Protein AF-A0A7S0LRA6-F1 (afdb_monomer_lite)

Secondary structure (DSSP, 8-state):
-HHHHHHHHHHHHTTSS-S-----HHHHHHHHHHHHHHHTS-GGGS--PPPPPP-SS-TTS-HHHHHHHHHHHHHHHTTPPPPPHHHHHHHHTTPPP--HHHHHT-

Sequence (106 aa):
EEEEEEEKAKSAEEKKDDAEPEVEPEDKEVIAALRKELSAVDATKLPTLKPAHFEKDDDANHHIDWITTACNLRCFNYNIKPATRQKCRMTAGRIIPAIATTTATI

pLDDT: mean 83.58, std 18.73, range [36.19, 98.0]

Structure (mmCIF, N/CA/C/O backbone):
data_AF-A0A7S0LRA6-F1
#
_entry.id   AF-A0A7S0LRA6-F1
#
loop_
_atom_site.group_PDB
_atom_site.id
_atom_site.type_symbol
_atom_site.label_atom_id
_atom_site.label_alt_id
_atom_site.label_comp_id
_atom_site.label_asym_id
_atom_site.label_entity_id
_atom_site.label_seq_id
_atom_site.pdbx_PDB_ins_code
_atom_site.Cartn_x
_atom_site.Cartn_y
_atom_site.Cartn_z
_atom_site.occupancy
_atom_site.B_iso_or_equiv
_atom_site.auth_seq_id
_atom_site.auth_comp_id
_atom_site.auth_asym_id
_atom_site.auth_atom_id
_atom_site.pdbx_PDB_model_num
ATOM 1 N N . GLU A 1 1 ? 25.854 28.882 -3.405 1.00 49.50 1 GLU A N 1
ATOM 2 C CA . GLU A 1 1 ? 24.532 29.295 -3.918 1.00 49.50 1 GLU A CA 1
ATOM 3 C C . GLU A 1 1 ? 23.597 28.094 -4.042 1.00 49.50 1 GLU A C 1
ATOM 5 O O . GLU A 1 1 ? 22.620 28.082 -3.314 1.00 49.50 1 GLU A O 1
ATOM 10 N N . GLU A 1 2 ? 23.920 27.042 -4.806 1.00 46.66 2 GLU A N 1
ATOM 11 C CA . GLU A 1 2 ? 23.075 25.822 -4.864 1.00 46.66 2 GLU A CA 1
ATOM 12 C C . GLU A 1 2 ? 23.012 25.036 -3.532 1.00 46.66 2 GLU A C 1
ATOM 14 O O . GLU A 1 2 ? 21.941 24.587 -3.136 1.00 46.66 2 GLU A O 1
ATOM 19 N N . GLU A 1 3 ? 24.114 24.945 -2.774 1.00 46.19 3 GLU A N 1
ATOM 20 C CA . GLU A 1 3 ? 24.122 24.270 -1.456 1.00 46.19 3 GLU A CA 1
ATOM 21 C C . GLU A 1 3 ? 23.335 25.037 -0.371 1.00 46.19 3 GLU A C 1
ATOM 23 O O . GLU A 1 3 ? 22.722 24.425 0.501 1.00 46.19 3 GLU A O 1
ATOM 28 N N . GLU A 1 4 ? 23.280 26.374 -0.446 1.00 48.22 4 GLU A N 1
ATOM 29 C CA . GLU A 1 4 ? 22.456 27.193 0.462 1.00 48.22 4 GLU A CA 1
ATOM 30 C C . GLU A 1 4 ? 20.960 27.059 0.147 1.00 48.22 4 GLU A C 1
ATOM 32 O O . GLU A 1 4 ? 20.126 27.192 1.042 1.00 48.22 4 GLU A O 1
ATOM 37 N N . GLU A 1 5 ? 20.605 26.794 -1.113 1.00 51.31 5 GLU A N 1
ATOM 38 C CA . GLU A 1 5 ? 19.222 26.595 -1.548 1.00 51.31 5 GLU A CA 1
ATOM 39 C C . GLU A 1 5 ? 18.691 25.216 -1.114 1.00 51.31 5 GLU A C 1
ATOM 41 O O . GLU A 1 5 ? 17.550 25.108 -0.657 1.00 51.31 5 GLU A O 1
ATOM 46 N N . GLU A 1 6 ? 19.545 24.186 -1.130 1.00 48.22 6 GLU A N 1
ATOM 47 C CA . GLU A 1 6 ? 19.245 22.848 -0.601 1.00 48.22 6 GLU A CA 1
ATOM 48 C C . GLU A 1 6 ? 19.103 22.832 0.933 1.00 48.22 6 GLU A C 1
ATOM 50 O O . GLU A 1 6 ? 18.218 22.164 1.478 1.00 48.22 6 GLU A O 1
ATOM 55 N N . GLU A 1 7 ? 19.918 23.611 1.651 1.00 46.50 7 GLU A N 1
ATOM 56 C CA . GLU A 1 7 ? 19.832 23.740 3.112 1.00 46.50 7 GLU A CA 1
ATOM 57 C C . GLU A 1 7 ? 18.593 24.554 3.545 1.00 46.50 7 GLU A C 1
ATOM 59 O O . GLU A 1 7 ? 17.927 24.238 4.541 1.00 46.50 7 GLU A O 1
ATOM 64 N N . LYS A 1 8 ? 18.190 25.550 2.742 1.00 44.16 8 LYS A N 1
ATOM 65 C CA . LYS A 1 8 ? 16.912 26.264 2.909 1.00 44.16 8 LYS A CA 1
ATOM 66 C C . LYS A 1 8 ? 15.700 25.383 2.610 1.00 44.16 8 LYS A C 1
ATOM 68 O O . LYS A 1 8 ? 14.682 25.515 3.284 1.00 44.16 8 LYS A O 1
ATOM 73 N N . ALA A 1 9 ? 15.803 24.482 1.633 1.00 50.41 9 ALA A N 1
ATOM 74 C CA . ALA A 1 9 ? 14.745 23.528 1.311 1.00 50.41 9 ALA A CA 1
ATOM 75 C C . ALA A 1 9 ? 14.569 22.476 2.421 1.00 50.41 9 ALA A C 1
ATOM 77 O O . ALA A 1 9 ? 13.441 22.230 2.848 1.00 50.41 9 ALA A O 1
ATOM 78 N N . LYS A 1 10 ? 15.669 21.943 2.976 1.00 47.09 10 LYS A N 1
ATOM 79 C CA . LYS A 1 10 ? 15.627 21.029 4.135 1.00 47.09 10 LYS A CA 1
ATOM 80 C C . LYS A 1 10 ? 15.082 21.690 5.401 1.00 47.09 10 LYS A C 1
ATOM 82 O O . LYS A 1 10 ? 14.246 21.106 6.084 1.00 47.09 10 LYS A O 1
ATOM 87 N N . SER A 1 11 ? 15.495 22.923 5.693 1.00 36.19 11 SER A N 1
ATOM 88 C CA . SER A 1 11 ? 14.985 23.664 6.858 1.00 36.19 11 SER A CA 1
ATOM 89 C C . SER A 1 11 ? 13.534 24.144 6.697 1.00 36.19 11 SER A C 1
ATOM 91 O O . SER A 1 11 ? 12.876 24.427 7.699 1.00 36.19 11 SER A O 1
ATOM 93 N N . ALA A 1 12 ? 13.012 24.208 5.466 1.00 45.25 12 ALA A N 1
ATOM 94 C CA . ALA A 1 12 ? 11.604 24.494 5.192 1.00 45.25 12 ALA A CA 1
ATOM 95 C C . ALA A 1 12 ? 10.695 23.256 5.323 1.00 45.25 12 ALA A C 1
ATOM 97 O O . ALA A 1 12 ? 9.534 23.415 5.703 1.00 45.25 12 ALA A O 1
ATOM 98 N N . GLU A 1 13 ? 11.198 22.044 5.054 1.00 42.94 13 GLU A N 1
ATOM 99 C CA . GLU A 1 13 ? 10.446 20.796 5.276 1.00 42.94 13 GLU A CA 1
ATOM 100 C C . GLU A 1 13 ? 10.335 20.421 6.764 1.00 42.94 13 GLU A C 1
ATOM 102 O O . GLU A 1 13 ? 9.292 19.926 7.176 1.00 42.94 13 GLU A O 1
ATOM 107 N N . GLU A 1 14 ? 11.330 20.729 7.604 1.00 41.75 14 GLU A N 1
ATOM 108 C CA . GLU A 1 14 ? 11.299 20.374 9.038 1.00 41.75 14 GLU A CA 1
ATOM 109 C C . GLU A 1 14 ? 10.490 21.336 9.935 1.00 41.75 14 GLU A C 1
ATOM 111 O O . GLU A 1 14 ? 10.339 21.086 11.129 1.00 41.75 14 GLU A O 1
ATOM 116 N N . LYS A 1 15 ? 9.948 22.444 9.407 1.00 42.25 15 LYS A N 1
ATOM 117 C CA . LYS A 1 15 ? 9.332 23.512 10.226 1.00 42.25 15 LYS A CA 1
ATOM 118 C C . LYS A 1 15 ? 7.822 23.693 10.060 1.00 42.25 15 LYS A C 1
ATOM 120 O O . LYS A 1 15 ? 7.304 24.770 10.361 1.00 42.25 15 LYS A O 1
ATOM 125 N N . LYS A 1 16 ? 7.106 22.669 9.585 1.00 42.88 16 LYS A N 1
ATOM 126 C CA . LYS A 1 16 ? 5.664 22.764 9.288 1.00 42.88 16 LYS A CA 1
ATOM 127 C C . LYS A 1 16 ? 4.750 21.820 10.081 1.00 42.88 16 LYS A C 1
ATOM 129 O O . LYS A 1 16 ? 3.583 21.715 9.720 1.00 42.88 16 LYS A O 1
ATOM 134 N N . ASP A 1 17 ? 5.240 21.209 11.160 1.00 42.72 17 ASP A N 1
ATOM 135 C CA . ASP A 1 17 ? 4.473 20.223 11.947 1.00 42.72 17 ASP A CA 1
ATOM 136 C C . ASP A 1 17 ? 3.994 20.702 13.336 1.00 42.72 17 ASP A C 1
ATOM 138 O O . ASP A 1 17 ? 3.360 19.935 14.051 1.00 42.72 17 ASP A O 1
ATOM 142 N N . ASP A 1 18 ? 4.207 21.969 13.715 1.00 45.03 18 ASP A N 1
ATOM 143 C CA . ASP A 1 18 ? 3.779 22.518 15.025 1.00 45.03 18 ASP A CA 1
ATOM 144 C C . ASP A 1 18 ? 2.637 23.555 14.932 1.00 45.03 18 ASP A C 1
ATOM 146 O O . ASP A 1 18 ? 2.449 24.396 15.813 1.00 45.03 18 ASP A O 1
ATOM 150 N N . ALA A 1 19 ? 1.850 23.530 13.853 1.00 55.84 19 ALA A N 1
ATOM 151 C CA . ALA A 1 19 ? 0.564 24.225 13.837 1.00 55.84 19 ALA A CA 1
ATOM 152 C C . ALA A 1 19 ? -0.506 23.256 14.353 1.00 55.84 19 ALA A C 1
ATOM 154 O O . ALA A 1 19 ? -0.850 22.302 13.653 1.00 55.84 19 ALA A O 1
ATOM 155 N N . GLU A 1 20 ? -1.028 23.484 15.566 1.00 62.59 20 GLU A N 1
ATOM 156 C CA . GLU A 1 20 ? -2.235 22.780 16.009 1.00 62.59 20 GLU A CA 1
ATOM 157 C C . GLU A 1 20 ? -3.314 22.968 14.930 1.00 62.59 20 GLU A C 1
ATOM 159 O O . GLU A 1 20 ? -3.591 24.110 14.546 1.00 62.59 20 GLU A O 1
ATOM 164 N N . PRO A 1 21 ? -3.890 21.878 14.390 1.00 68.00 21 PRO A N 1
ATOM 165 C CA . PRO A 1 21 ? -4.908 22.000 13.365 1.00 68.00 21 PRO A CA 1
ATOM 166 C C . PRO A 1 21 ? -6.070 22.807 13.939 1.00 68.00 21 PRO A C 1
ATOM 168 O O . PRO A 1 21 ? -6.515 22.565 15.061 1.00 68.00 21 PRO A O 1
ATOM 171 N N . GLU A 1 22 ? -6.554 23.783 13.179 1.00 70.31 22 GLU A N 1
ATOM 172 C CA . GLU A 1 22 ? -7.739 24.549 13.539 1.00 70.31 22 GLU A CA 1
ATOM 173 C C . GLU A 1 22 ? -8.941 23.591 13.465 1.00 70.31 22 GLU A C 1
ATOM 175 O O . GLU A 1 22 ? -9.470 23.302 12.396 1.00 70.31 22 GLU A O 1
ATOM 180 N N . VAL A 1 23 ? -9.274 22.968 14.601 1.00 73.06 23 VAL A N 1
ATOM 181 C CA . VAL A 1 23 ? -10.331 21.955 14.686 1.00 73.06 23 VAL A CA 1
ATOM 182 C C . VAL A 1 23 ? -11.679 22.664 14.772 1.00 73.06 23 VAL A C 1
ATOM 184 O O . VAL A 1 23 ? -11.948 23.364 15.759 1.00 73.06 23 VAL A O 1
ATOM 187 N N . GLU A 1 24 ? -12.522 22.452 13.762 1.00 82.62 24 GLU A N 1
ATOM 188 C CA . GLU A 1 24 ? -13.910 22.915 13.734 1.00 82.62 24 GLU A CA 1
ATOM 189 C C . GLU A 1 24 ? -14.651 22.459 15.011 1.00 82.62 24 GLU A C 1
ATOM 191 O O . GLU A 1 24 ? -14.368 21.390 15.564 1.00 82.62 24 GLU A O 1
ATOM 196 N N . PRO A 1 25 ? -15.593 23.254 15.549 1.00 78.06 25 PRO A N 1
ATOM 197 C CA . PRO A 1 25 ? -16.257 22.937 16.814 1.00 78.06 25 PRO A CA 1
ATOM 198 C C . PRO A 1 25 ? -17.000 21.591 16.783 1.00 78.06 25 PRO A C 1
ATOM 200 O O . PRO A 1 25 ? -17.029 20.898 17.797 1.00 78.06 25 PRO A O 1
ATOM 203 N N . GLU A 1 26 ? -17.523 21.191 15.624 1.00 82.38 26 GLU A N 1
ATOM 204 C CA . GLU A 1 26 ? -18.190 19.900 15.404 1.00 82.38 26 GLU A CA 1
ATOM 205 C C . GLU A 1 26 ? -17.213 18.718 15.549 1.00 82.38 26 GLU A C 1
ATOM 207 O O . GLU A 1 26 ? -17.520 17.719 16.205 1.00 82.38 26 GLU A O 1
ATOM 212 N N . ASP A 1 27 ? -15.987 18.860 15.041 1.00 87.12 27 ASP A N 1
ATOM 213 C CA . ASP A 1 27 ? -14.948 17.833 15.154 1.00 87.12 27 ASP A CA 1
ATOM 214 C C . ASP A 1 27 ? -14.513 17.628 16.612 1.00 87.12 27 ASP A C 1
ATOM 216 O O . ASP A 1 27 ? -14.206 16.507 17.023 1.00 87.12 27 ASP A O 1
ATOM 220 N N . LYS A 1 28 ? -14.542 18.679 17.446 1.00 87.88 28 LYS A N 1
ATOM 221 C CA . LYS A 1 28 ? -14.228 18.562 18.884 1.00 87.88 28 LYS A CA 1
ATOM 222 C C . LYS A 1 28 ? -15.223 17.662 19.611 1.00 87.88 28 LYS A C 1
ATOM 224 O O . LYS A 1 28 ? -14.817 16.872 20.469 1.00 87.88 28 LYS A O 1
ATOM 229 N N . GLU A 1 29 ? -16.504 17.758 19.267 1.00 90.06 29 GLU A N 1
ATOM 230 C CA . GLU A 1 29 ? -17.552 16.913 19.842 1.00 90.06 29 GLU A CA 1
ATOM 231 C C . GLU A 1 29 ? -17.394 15.452 19.400 1.00 90.06 29 GLU A C 1
ATOM 233 O O . GLU A 1 29 ? -17.439 14.544 20.235 1.00 90.06 29 GLU A O 1
ATOM 238 N N . VAL A 1 30 ? -17.107 15.219 18.114 1.00 91.88 30 VAL A N 1
ATOM 239 C CA . VAL A 1 30 ? -16.847 13.874 17.570 1.00 91.88 30 VAL A CA 1
ATOM 240 C C . VAL A 1 30 ? -15.609 13.243 18.214 1.00 91.88 30 VAL A C 1
ATOM 242 O O . VAL A 1 30 ? -15.645 12.085 18.635 1.00 91.88 30 VAL A O 1
ATOM 245 N N . ILE A 1 31 ? -14.521 14.002 18.368 1.00 90.75 31 ILE A N 1
ATOM 246 C CA . ILE A 1 31 ? -13.296 13.532 19.030 1.00 90.75 31 ILE A CA 1
ATOM 247 C C . ILE A 1 31 ? -13.577 13.163 20.491 1.00 90.75 31 ILE A C 1
ATOM 249 O O . ILE A 1 31 ? -13.087 12.138 20.976 1.00 90.75 31 ILE A O 1
ATOM 253 N N . ALA A 1 32 ? -14.368 13.967 21.207 1.00 91.38 32 ALA A N 1
ATOM 254 C CA . ALA A 1 32 ? -14.749 13.665 22.584 1.00 91.38 32 ALA A CA 1
ATOM 255 C C . ALA A 1 32 ? -15.569 12.365 22.681 1.00 91.38 32 ALA A C 1
ATOM 257 O O . ALA A 1 32 ? -15.324 11.551 23.578 1.00 91.38 32 ALA A O 1
ATOM 258 N N . ALA A 1 33 ? -16.486 12.135 21.736 1.00 92.88 33 ALA A N 1
ATOM 259 C CA . ALA A 1 33 ? -17.263 10.900 21.651 1.00 92.88 33 ALA A CA 1
ATOM 260 C C . ALA A 1 33 ? -16.373 9.673 21.375 1.00 92.88 33 ALA A C 1
ATOM 262 O O . ALA A 1 33 ? -16.428 8.700 22.128 1.00 92.88 33 ALA A O 1
ATOM 263 N N . LEU A 1 34 ? -15.481 9.743 20.381 1.00 92.50 34 LEU A N 1
ATOM 264 C CA . LEU A 1 34 ? -14.555 8.652 20.047 1.00 92.50 34 LEU A CA 1
ATOM 265 C C . LEU A 1 34 ? -13.609 8.310 21.205 1.00 92.50 34 LEU A C 1
ATOM 267 O O . LEU A 1 34 ? -13.349 7.139 21.473 1.00 92.50 34 LEU A O 1
ATOM 271 N N . ARG A 1 35 ? -13.114 9.316 21.939 1.00 91.94 35 ARG A N 1
ATOM 272 C CA . ARG A 1 35 ? -12.284 9.092 23.137 1.00 91.94 35 ARG A CA 1
ATOM 273 C C . ARG A 1 35 ? -13.042 8.329 24.217 1.00 91.94 35 ARG A C 1
ATOM 275 O O . ARG A 1 35 ? -12.477 7.429 24.841 1.00 91.94 35 ARG A O 1
ATOM 282 N N . LYS A 1 36 ? -14.315 8.674 24.428 1.00 92.75 36 LYS A N 1
ATOM 283 C CA . LYS A 1 36 ? -15.187 7.969 25.370 1.00 92.75 36 LYS A CA 1
ATOM 284 C C . LYS A 1 36 ? -15.372 6.507 24.956 1.00 92.75 36 LYS A C 1
ATOM 286 O O . LYS A 1 36 ? -15.204 5.627 25.798 1.00 92.75 36 LYS A O 1
ATOM 291 N N . GLU A 1 37 ? -15.653 6.243 23.682 1.00 91.25 37 GLU A N 1
ATOM 292 C CA . GLU A 1 37 ? -15.777 4.877 23.153 1.00 91.25 37 GLU A CA 1
ATOM 293 C C . GLU A 1 37 ? -14.476 4.081 23.297 1.00 91.25 37 GLU A C 1
ATOM 295 O O . GLU A 1 37 ? -14.498 2.952 23.783 1.00 91.25 37 GLU A O 1
ATOM 300 N N . LEU A 1 38 ? -13.331 4.687 22.972 1.00 89.69 38 LEU A N 1
ATOM 301 C CA . LEU A 1 38 ? -12.024 4.039 23.073 1.00 89.69 38 LEU A CA 1
ATOM 302 C C . LEU A 1 38 ? -11.684 3.659 24.520 1.00 89.69 38 LEU A C 1
ATOM 304 O O . LEU A 1 38 ? -11.192 2.563 24.766 1.00 89.69 38 LEU A O 1
ATOM 308 N N . SER A 1 39 ? -11.991 4.531 25.489 1.00 88.69 39 SER A N 1
ATOM 309 C CA . SER A 1 39 ? -11.759 4.247 26.914 1.00 88.69 39 SER A CA 1
ATOM 310 C C . SER A 1 39 ? -12.587 3.079 27.459 1.00 88.69 39 SER A C 1
ATOM 312 O O . SER A 1 39 ? -12.221 2.494 28.477 1.00 88.69 39 SER A O 1
ATOM 314 N N . ALA A 1 40 ? -13.688 2.724 26.789 1.00 87.81 40 ALA A N 1
ATOM 315 C CA . ALA A 1 40 ? -14.511 1.577 27.154 1.00 87.81 40 ALA A CA 1
ATOM 316 C C . ALA A 1 40 ? -13.948 0.247 26.615 1.00 87.81 40 ALA A C 1
ATOM 318 O O . ALA A 1 40 ? -14.388 -0.822 27.045 1.00 87.81 40 ALA A O 1
ATOM 319 N N . VAL A 1 41 ? -12.986 0.291 25.684 1.00 87.50 41 VAL A N 1
ATOM 320 C CA . VAL A 1 41 ? -12.352 -0.899 25.110 1.00 87.50 41 VAL A CA 1
ATOM 321 C C . VAL A 1 41 ? -11.236 -1.388 26.028 1.00 87.50 41 VAL A C 1
ATOM 323 O O . VAL A 1 41 ? -10.270 -0.686 26.319 1.00 87.50 41 VAL A O 1
ATOM 326 N N . ASP A 1 42 ? -11.343 -2.643 26.451 1.00 86.75 42 ASP A N 1
ATOM 327 C CA . ASP A 1 42 ? -10.315 -3.306 27.244 1.00 86.75 42 ASP A CA 1
ATOM 328 C C . ASP A 1 42 ? -9.184 -3.811 26.338 1.00 86.75 42 ASP A C 1
ATOM 330 O O . ASP A 1 42 ? -9.300 -4.851 25.682 1.00 86.75 42 ASP A O 1
ATOM 334 N N . ALA A 1 43 ? -8.076 -3.069 26.314 1.00 81.38 43 ALA A N 1
ATOM 335 C CA . ALA A 1 43 ? -6.912 -3.380 25.491 1.00 81.38 43 ALA A CA 1
ATOM 336 C C . ALA A 1 43 ? -6.295 -4.759 25.793 1.00 81.38 43 ALA A C 1
ATOM 338 O O . ALA A 1 43 ? -5.651 -5.340 24.923 1.00 81.38 43 ALA A O 1
ATOM 339 N N . THR A 1 44 ? -6.517 -5.316 26.990 1.00 81.88 44 THR A N 1
ATOM 340 C CA . THR A 1 44 ? -5.965 -6.627 27.378 1.00 81.88 44 THR A CA 1
ATOM 341 C C . THR A 1 44 ? -6.656 -7.802 26.686 1.00 81.88 44 THR A C 1
ATOM 343 O O . THR A 1 44 ? -6.090 -8.890 26.603 1.00 81.88 44 THR A O 1
ATOM 346 N N . LYS A 1 45 ? -7.867 -7.585 26.158 1.00 86.06 45 LYS A N 1
ATOM 347 C CA . LYS A 1 45 ? -8.648 -8.594 25.428 1.00 86.06 45 LYS A CA 1
ATOM 348 C C . LYS A 1 45 ? -8.392 -8.573 23.921 1.00 86.06 45 LYS A C 1
ATOM 350 O O . LYS A 1 45 ? -8.913 -9.432 23.209 1.00 86.06 45 LYS A O 1
ATOM 355 N N . LEU A 1 46 ? -7.633 -7.596 23.423 1.00 85.75 46 LEU A N 1
ATOM 356 C CA . LEU A 1 46 ? -7.360 -7.461 21.998 1.00 85.75 46 LEU A CA 1
ATOM 357 C C . LEU A 1 46 ? -6.257 -8.438 21.561 1.00 85.75 46 LEU A C 1
ATOM 359 O O . LEU A 1 46 ? -5.251 -8.589 22.256 1.00 85.75 46 LEU A O 1
ATOM 363 N N . PRO A 1 47 ? -6.406 -9.092 20.396 1.00 87.81 47 PRO A N 1
ATOM 364 C CA . PRO A 1 47 ? -5.335 -9.896 19.830 1.00 87.81 47 PRO A CA 1
ATOM 365 C C . PRO A 1 47 ? -4.148 -9.005 19.450 1.00 87.81 47 PRO A C 1
ATOM 367 O O . PRO A 1 47 ? -4.315 -7.871 18.999 1.00 87.81 47 PRO A O 1
ATOM 370 N N . THR A 1 48 ? -2.933 -9.535 19.587 1.00 89.56 48 THR A N 1
ATOM 371 C CA . THR A 1 48 ? -1.728 -8.845 19.124 1.00 89.56 48 THR A CA 1
ATOM 372 C C . THR A 1 48 ? -1.773 -8.694 17.605 1.00 89.56 48 THR A C 1
ATOM 374 O O . THR A 1 48 ? -1.726 -9.679 16.868 1.00 89.56 48 THR A O 1
ATOM 377 N N . LEU A 1 49 ? -1.857 -7.453 17.129 1.00 90.06 49 LEU A N 1
ATOM 378 C CA . LEU A 1 49 ? -1.778 -7.140 15.707 1.00 90.06 49 LEU A CA 1
ATOM 379 C C . LEU A 1 49 ? -0.312 -7.128 15.270 1.00 90.06 49 LEU A C 1
ATOM 381 O O . LEU A 1 49 ? 0.531 -6.496 15.906 1.00 90.06 49 LEU A O 1
ATOM 385 N N . LYS A 1 50 ? -0.006 -7.811 14.165 1.00 91.25 50 LYS A N 1
ATOM 386 C CA . LYS A 1 50 ? 1.316 -7.751 13.543 1.00 91.25 50 LYS A CA 1
ATOM 387 C C . LYS A 1 50 ? 1.313 -6.647 12.481 1.00 91.25 50 LYS A C 1
ATOM 389 O O . LYS A 1 50 ? 0.540 -6.757 11.530 1.00 91.25 50 LYS A O 1
ATOM 394 N N . PRO A 1 51 ? 2.161 -5.612 12.600 1.00 93.31 51 PRO A N 1
ATOM 395 C CA . PRO A 1 51 ? 2.277 -4.609 11.552 1.00 93.31 51 PRO A CA 1
ATOM 396 C C . PRO A 1 51 ? 2.827 -5.251 10.273 1.00 93.31 51 PRO A C 1
ATOM 398 O O . PRO A 1 51 ? 3.761 -6.057 10.318 1.00 93.31 51 PRO A O 1
ATOM 401 N N . ALA A 1 52 ? 2.246 -4.893 9.129 1.00 92.88 52 ALA A N 1
ATOM 402 C CA . ALA A 1 52 ? 2.786 -5.271 7.831 1.00 92.88 52 ALA A CA 1
ATOM 403 C C . ALA A 1 52 ? 4.027 -4.418 7.534 1.00 92.88 52 ALA A C 1
ATOM 405 O O . ALA A 1 52 ? 3.971 -3.190 7.610 1.00 92.88 52 ALA A O 1
ATOM 406 N N . HIS A 1 53 ? 5.148 -5.062 7.203 1.00 94.56 53 HIS A N 1
ATOM 407 C CA . HIS A 1 53 ? 6.345 -4.370 6.734 1.00 94.56 53 HIS A CA 1
ATOM 408 C C . HIS A 1 53 ? 6.333 -4.352 5.212 1.00 94.56 53 HIS A C 1
ATOM 410 O O . HIS A 1 53 ? 6.297 -5.412 4.592 1.00 94.56 53 HIS A O 1
ATOM 416 N N . PHE A 1 54 ? 6.333 -3.162 4.618 1.00 95.38 54 PHE A N 1
ATOM 417 C CA . PHE A 1 54 ? 6.271 -3.037 3.170 1.00 95.38 54 PHE A CA 1
ATOM 418 C C . PHE A 1 54 ? 7.541 -3.593 2.515 1.00 95.38 54 PHE A C 1
ATOM 420 O O . PHE A 1 54 ? 8.639 -3.094 2.737 1.00 95.38 54 PHE A O 1
ATOM 427 N N . GLU A 1 55 ? 7.352 -4.595 1.666 1.00 95.94 55 GLU A N 1
ATOM 428 C CA . GLU A 1 55 ? 8.374 -5.197 0.813 1.00 95.94 55 GLU A CA 1
ATOM 429 C C . GLU A 1 55 ? 7.844 -5.233 -0.624 1.00 95.94 55 GLU A C 1
ATOM 431 O O . GLU A 1 55 ? 6.780 -5.795 -0.891 1.00 95.94 55 GLU A O 1
ATOM 436 N N . LYS A 1 56 ? 8.575 -4.588 -1.533 1.00 93.62 56 LYS A N 1
ATOM 437 C CA . LYS A 1 56 ? 8.210 -4.368 -2.941 1.00 93.62 56 LYS A CA 1
ATOM 438 C C . LYS A 1 56 ? 8.772 -5.440 -3.874 1.00 93.62 56 LYS A C 1
ATOM 440 O O . LYS A 1 56 ? 8.338 -5.507 -5.025 1.00 93.62 56 LYS A O 1
ATOM 445 N N . ASP A 1 57 ? 9.761 -6.205 -3.409 1.00 94.06 57 ASP A N 1
ATOM 446 C CA . ASP A 1 57 ? 10.510 -7.170 -4.215 1.00 94.06 57 ASP A CA 1
ATOM 447 C C . ASP A 1 57 ? 10.043 -8.623 -4.031 1.00 94.06 57 ASP A C 1
ATOM 449 O O . ASP A 1 57 ? 10.389 -9.479 -4.844 1.00 94.06 57 ASP A O 1
ATOM 453 N N . ASP A 1 58 ? 9.198 -8.882 -3.031 1.00 94.25 58 ASP A N 1
ATOM 454 C CA . ASP A 1 58 ? 8.530 -10.167 -2.815 1.00 94.25 58 ASP A CA 1
ATOM 455 C C . ASP A 1 58 ? 7.121 -10.159 -3.429 1.00 94.25 58 ASP A C 1
ATOM 457 O O . ASP A 1 58 ? 6.224 -9.440 -2.991 1.00 94.25 58 ASP A O 1
ATOM 461 N N . ASP A 1 59 ? 6.930 -10.975 -4.465 1.00 92.12 59 ASP A N 1
ATOM 462 C CA . ASP A 1 59 ? 5.663 -11.078 -5.187 1.00 92.12 59 ASP A CA 1
ATOM 463 C C . ASP A 1 59 ? 4.608 -11.933 -4.450 1.00 92.12 59 ASP A C 1
ATOM 465 O O . ASP A 1 59 ? 3.436 -11.882 -4.822 1.00 92.12 59 ASP A O 1
ATOM 469 N N . ALA A 1 60 ? 4.979 -12.684 -3.404 1.00 94.19 60 ALA A N 1
ATOM 470 C CA . A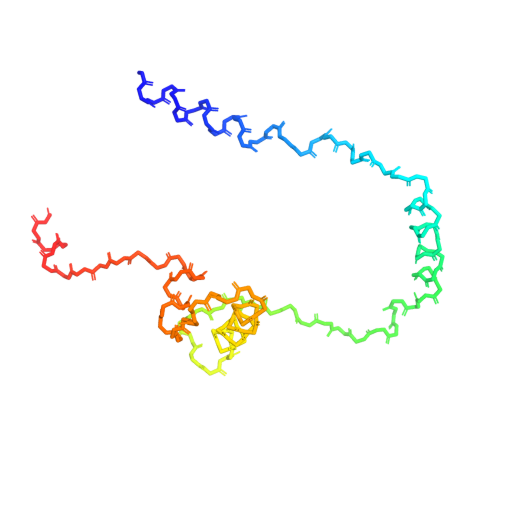LA A 1 60 ? 4.074 -13.565 -2.658 1.00 94.19 60 ALA A CA 1
ATOM 471 C C . ALA A 1 60 ? 3.386 -12.884 -1.458 1.00 94.19 60 ALA A C 1
ATOM 473 O O . ALA A 1 60 ? 2.436 -13.434 -0.904 1.00 94.19 60 ALA A O 1
ATOM 474 N N . ASN A 1 61 ? 3.832 -11.690 -1.054 1.00 93.88 61 ASN A N 1
ATOM 475 C CA . ASN A 1 61 ? 3.273 -10.954 0.091 1.00 93.88 61 ASN A CA 1
ATOM 476 C C . ASN A 1 61 ? 2.057 -10.068 -0.248 1.00 93.88 61 ASN A C 1
ATOM 478 O O . ASN A 1 61 ? 1.480 -9.444 0.642 1.00 93.88 61 ASN A O 1
ATOM 482 N N . HIS A 1 62 ? 1.680 -9.986 -1.528 1.00 94.38 62 HIS A N 1
ATOM 483 C CA . HIS A 1 62 ? 0.547 -9.209 -2.045 1.00 94.38 62 HIS A CA 1
ATOM 484 C C . HIS A 1 62 ? 0.576 -7.688 -1.795 1.00 94.38 62 HIS A C 1
ATOM 486 O O . HIS A 1 62 ? -0.417 -7.011 -2.069 1.00 94.38 62 HIS A O 1
ATOM 492 N N . HIS A 1 63 ? 1.692 -7.100 -1.352 1.00 96.81 63 HIS A N 1
ATOM 493 C CA . HIS A 1 63 ? 1.771 -5.653 -1.119 1.00 96.81 63 HIS A CA 1
ATOM 494 C C . HIS A 1 63 ? 1.554 -4.858 -2.409 1.00 96.81 63 HIS A C 1
ATOM 496 O O . HIS A 1 63 ? 0.719 -3.955 -2.472 1.00 96.81 63 HIS A O 1
ATOM 502 N N . ILE A 1 64 ? 2.281 -5.218 -3.471 1.00 96.62 64 ILE A N 1
ATOM 503 C CA . ILE A 1 64 ? 2.164 -4.545 -4.769 1.00 96.62 64 ILE A CA 1
ATOM 504 C C . ILE A 1 64 ? 0.798 -4.809 -5.408 1.00 96.62 64 ILE A C 1
ATOM 506 O O . ILE A 1 64 ? 0.260 -3.923 -6.074 1.00 96.62 64 ILE A O 1
ATOM 510 N N . ASP A 1 65 ? 0.209 -5.983 -5.187 1.00 96.12 65 ASP A N 1
ATOM 511 C CA . ASP A 1 65 ? -1.108 -6.326 -5.728 1.00 96.12 65 ASP A CA 1
ATOM 512 C C . ASP A 1 65 ? -2.204 -5.470 -5.080 1.00 96.12 65 ASP A C 1
ATOM 514 O O . ASP A 1 65 ? -3.044 -4.895 -5.780 1.00 96.12 65 ASP A O 1
ATOM 518 N N . TRP A 1 66 ? -2.144 -5.299 -3.754 1.00 96.69 66 TRP A N 1
ATOM 519 C CA . TRP A 1 66 ? -3.039 -4.407 -3.020 1.00 96.69 66 TRP A CA 1
ATOM 520 C C . TRP A 1 66 ? -2.886 -2.950 -3.473 1.00 96.69 66 TRP A C 1
ATOM 522 O O . TRP A 1 66 ? -3.877 -2.308 -3.816 1.00 96.69 66 TRP A O 1
ATOM 532 N N . ILE A 1 67 ? -1.653 -2.438 -3.576 1.00 96.81 67 ILE A N 1
ATOM 533 C CA . ILE A 1 67 ? -1.406 -1.060 -4.038 1.00 96.81 67 ILE A CA 1
ATOM 534 C C . ILE A 1 67 ? -1.931 -0.867 -5.465 1.00 96.81 67 ILE A C 1
ATOM 536 O O . ILE A 1 67 ? -2.624 0.106 -5.746 1.00 96.81 67 ILE A O 1
ATOM 540 N N . THR A 1 68 ? -1.635 -1.800 -6.373 1.00 97.06 68 THR A N 1
ATOM 541 C CA . THR A 1 68 ? -2.043 -1.701 -7.782 1.00 97.06 68 THR A CA 1
ATOM 542 C C . THR A 1 68 ? -3.565 -1.674 -7.911 1.00 97.06 68 THR A C 1
ATOM 544 O O . THR A 1 68 ? -4.110 -0.835 -8.628 1.00 97.06 68 THR A O 1
ATOM 547 N N . THR A 1 69 ? -4.266 -2.563 -7.204 1.00 97.50 69 THR A N 1
ATOM 548 C CA . THR A 1 69 ? -5.734 -2.629 -7.239 1.00 97.50 69 THR A CA 1
ATOM 549 C C . THR A 1 69 ? -6.377 -1.403 -6.594 1.00 97.50 69 THR A C 1
ATOM 551 O O . THR A 1 69 ? -7.222 -0.773 -7.230 1.00 97.50 69 THR A O 1
ATOM 554 N N . ALA A 1 70 ? -5.937 -0.992 -5.401 1.00 97.25 70 ALA A N 1
ATOM 555 C CA . ALA A 1 70 ? -6.448 0.196 -4.716 1.00 97.25 70 ALA A CA 1
ATOM 556 C C . ALA A 1 70 ? -6.223 1.483 -5.531 1.00 97.25 70 ALA A C 1
ATOM 558 O O . ALA A 1 70 ? -7.144 2.288 -5.698 1.00 97.25 70 ALA A O 1
ATOM 559 N N . CYS A 1 71 ? -5.026 1.659 -6.102 1.00 97.25 71 CYS A N 1
ATOM 560 C CA . CYS A 1 71 ? -4.733 2.783 -6.988 1.00 97.25 71 CYS A CA 1
ATOM 561 C C . CYS A 1 71 ? -5.625 2.761 -8.230 1.00 97.25 71 CYS A C 1
ATOM 563 O O . CYS A 1 71 ? -6.202 3.790 -8.567 1.00 97.25 71 CYS A O 1
ATOM 565 N N . ASN A 1 72 ? -5.790 1.607 -8.882 1.00 97.31 72 ASN A N 1
ATOM 566 C CA . ASN A 1 72 ? -6.609 1.506 -10.089 1.00 97.31 72 ASN A CA 1
ATOM 567 C C . ASN A 1 72 ? -8.103 1.747 -9.815 1.00 97.31 72 ASN A C 1
ATOM 569 O O . ASN A 1 72 ? -8.765 2.384 -10.635 1.00 97.31 72 ASN A O 1
ATOM 573 N N . LEU A 1 73 ? -8.624 1.326 -8.656 1.00 97.75 73 LEU A N 1
ATOM 574 C CA . LEU A 1 73 ? -9.982 1.674 -8.217 1.00 97.75 73 LEU A CA 1
ATOM 575 C C . LEU A 1 73 ? -10.145 3.191 -8.071 1.00 97.75 73 LEU A C 1
ATOM 577 O O . LEU A 1 73 ? -11.111 3.766 -8.570 1.00 97.75 73 LEU A O 1
ATOM 581 N N . ARG A 1 74 ? -9.166 3.871 -7.462 1.00 97.62 74 ARG A N 1
ATOM 582 C CA . ARG A 1 74 ? -9.173 5.337 -7.382 1.00 97.62 74 ARG A CA 1
ATOM 583 C C . ARG A 1 74 ? -9.028 5.986 -8.759 1.00 97.62 74 ARG A C 1
ATOM 585 O O . ARG A 1 74 ? -9.686 6.989 -9.014 1.00 97.62 74 ARG A O 1
ATOM 592 N N . CYS A 1 75 ? -8.208 5.432 -9.651 1.00 97.81 75 CYS A N 1
ATOM 593 C CA . CYS A 1 75 ? -8.060 5.933 -11.016 1.00 97.81 75 CYS A CA 1
ATOM 594 C C . CYS A 1 75 ? -9.399 5.938 -11.760 1.00 97.81 75 CYS A C 1
ATOM 596 O O . CYS A 1 75 ? -9.714 6.923 -12.425 1.00 97.81 75 CYS A O 1
ATOM 598 N N . PHE A 1 76 ? -10.209 4.890 -11.586 1.00 97.12 76 PHE A N 1
ATOM 599 C CA . PHE A 1 76 ? -11.539 4.800 -12.185 1.00 97.12 76 PHE A CA 1
ATOM 600 C C . PHE A 1 76 ? -12.466 5.942 -11.734 1.00 97.12 76 PHE A C 1
ATOM 602 O O . PHE A 1 76 ? -13.127 6.547 -12.572 1.00 97.12 76 PHE A O 1
ATOM 609 N N . ASN A 1 77 ? -12.441 6.319 -10.449 1.00 98.00 77 ASN A N 1
ATOM 610 C CA . ASN A 1 77 ? -13.273 7.411 -9.918 1.00 98.00 77 ASN A CA 1
ATOM 611 C C . ASN A 1 77 ? -12.985 8.781 -10.557 1.00 98.00 77 ASN A C 1
ATOM 613 O O . ASN A 1 77 ? -13.856 9.646 -10.563 1.00 98.00 77 ASN A O 1
ATOM 617 N N . TYR A 1 78 ? -11.775 8.989 -11.081 1.00 97.75 78 TYR A N 1
ATOM 618 C CA . TYR A 1 78 ? -11.335 10.269 -11.649 1.00 97.75 78 TYR A CA 1
ATOM 619 C C . TYR A 1 78 ? -10.998 10.183 -13.147 1.00 97.75 78 TYR A C 1
ATOM 621 O O . TYR A 1 78 ? -10.343 11.079 -13.673 1.00 97.75 78 TYR A O 1
ATOM 629 N N . ASN A 1 79 ? -11.415 9.114 -13.842 1.00 96.06 79 ASN A N 1
ATOM 630 C CA . ASN A 1 79 ? -11.079 8.860 -15.253 1.00 96.06 79 ASN A CA 1
ATOM 631 C C . ASN A 1 79 ? -9.566 8.914 -15.560 1.00 96.06 79 ASN A C 1
ATOM 633 O O . ASN A 1 79 ? -9.143 9.283 -16.656 1.00 96.06 79 ASN A O 1
ATOM 637 N N . ILE A 1 80 ? -8.731 8.533 -14.592 1.00 96.94 80 ILE A N 1
ATOM 638 C CA . ILE A 1 80 ? -7.282 8.418 -14.764 1.00 96.94 80 ILE A CA 1
ATOM 639 C C . ILE A 1 80 ? -6.984 7.054 -15.389 1.00 96.94 80 ILE A C 1
ATOM 641 O O . ILE A 1 80 ? -7.589 6.041 -15.032 1.00 96.94 80 ILE A O 1
ATOM 645 N N . LYS A 1 81 ? -6.026 7.001 -16.320 1.00 97.19 81 LYS A N 1
ATOM 646 C CA . LYS A 1 81 ? -5.617 5.736 -16.939 1.00 97.19 81 LYS A CA 1
ATOM 647 C C . LYS A 1 81 ? -5.040 4.785 -15.872 1.00 97.19 81 LYS A C 1
ATOM 649 O O . LYS A 1 81 ? -4.111 5.187 -15.170 1.00 97.19 81 LYS A O 1
ATOM 654 N N . PRO A 1 82 ? -5.526 3.534 -15.770 1.00 96.12 82 PRO A N 1
ATOM 655 C CA . PRO A 1 82 ? -4.995 2.569 -14.815 1.00 96.12 82 PRO A CA 1
ATOM 656 C C . PRO A 1 82 ? -3.541 2.209 -15.135 1.00 96.12 82 PRO A C 1
ATOM 658 O O . PRO A 1 82 ? -3.114 2.199 -16.295 1.00 96.12 82 PRO A O 1
ATOM 661 N N . ALA A 1 83 ? -2.785 1.889 -14.090 1.00 95.00 83 ALA A N 1
ATOM 662 C CA . ALA A 1 83 ? -1.383 1.518 -14.180 1.00 95.00 83 ALA A CA 1
ATOM 663 C C . ALA A 1 83 ? -1.199 -0.000 -14.042 1.00 95.00 83 ALA A C 1
ATOM 665 O O . ALA A 1 83 ? -1.915 -0.692 -13.317 1.00 95.00 83 ALA A O 1
ATOM 666 N N . THR A 1 84 ? -0.205 -0.529 -14.758 1.00 96.44 84 THR A N 1
ATOM 667 C CA . THR A 1 84 ? 0.223 -1.928 -14.620 1.00 96.44 84 THR A CA 1
ATOM 668 C C . THR A 1 84 ? 0.943 -2.147 -13.293 1.00 96.44 84 THR A C 1
ATOM 670 O O . THR A 1 84 ? 1.625 -1.237 -12.815 1.00 96.44 84 THR A O 1
ATOM 673 N N . ARG A 1 85 ? 0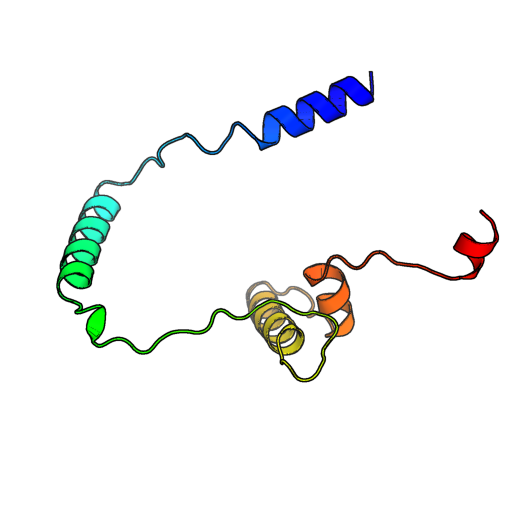.932 -3.387 -12.795 1.00 95.00 85 ARG A N 1
ATOM 674 C CA . ARG A 1 85 ? 1.660 -3.814 -11.589 1.00 95.00 85 ARG A CA 1
ATOM 675 C C . ARG A 1 85 ? 3.115 -3.332 -11.542 1.00 95.00 85 ARG A C 1
ATOM 677 O O . ARG A 1 85 ? 3.548 -2.779 -10.540 1.00 95.00 85 ARG A O 1
ATOM 684 N N . GLN A 1 86 ? 3.856 -3.473 -12.644 1.00 95.19 86 GLN A N 1
ATOM 685 C CA . GLN A 1 86 ? 5.263 -3.051 -12.716 1.00 95.19 86 GLN A CA 1
ATOM 686 C C . GLN A 1 86 ? 5.434 -1.536 -12.575 1.00 95.19 86 GLN A C 1
ATOM 688 O O . GLN A 1 86 ? 6.337 -1.063 -11.888 1.00 95.19 86 GLN A O 1
ATOM 693 N N . LYS A 1 87 ? 4.531 -0.757 -13.181 1.00 95.25 87 LYS A N 1
ATOM 694 C CA . LYS A 1 87 ? 4.540 0.702 -13.048 1.00 95.25 87 LYS A CA 1
ATOM 695 C C . LYS A 1 87 ? 4.238 1.132 -11.613 1.00 95.25 87 LYS A C 1
ATOM 697 O O . LYS A 1 87 ? 4.934 1.998 -11.092 1.00 95.25 87 LYS A O 1
ATOM 702 N N . CYS A 1 88 ? 3.270 0.483 -10.967 1.00 95.06 88 CYS A N 1
ATOM 703 C CA . CYS A 1 88 ? 2.972 0.697 -9.554 1.00 95.06 88 CYS A CA 1
ATOM 704 C C . CYS A 1 88 ? 4.158 0.318 -8.658 1.00 95.06 88 CYS A C 1
ATOM 706 O O . CYS A 1 88 ? 4.518 1.112 -7.798 1.00 95.06 88 CYS A O 1
ATOM 708 N N . ARG A 1 89 ? 4.822 -0.822 -8.897 1.00 95.12 89 ARG A N 1
ATOM 709 C CA . ARG A 1 89 ? 6.025 -1.244 -8.155 1.00 95.12 89 ARG A CA 1
ATOM 710 C C . ARG A 1 89 ? 7.153 -0.220 -8.251 1.00 95.12 89 ARG A C 1
ATOM 712 O O . ARG A 1 89 ? 7.721 0.146 -7.228 1.00 95.12 89 ARG A O 1
ATOM 719 N N . MET A 1 90 ? 7.442 0.279 -9.454 1.00 96.12 90 MET A N 1
ATOM 720 C CA . MET A 1 90 ? 8.476 1.300 -9.654 1.00 96.12 90 MET A CA 1
ATOM 721 C C . MET A 1 90 ? 8.176 2.584 -8.875 1.00 96.12 90 MET A C 1
ATOM 723 O O . MET A 1 90 ? 9.050 3.096 -8.179 1.00 96.12 90 MET A O 1
ATOM 727 N N . THR A 1 91 ? 6.943 3.092 -8.968 1.00 93.75 91 THR A N 1
ATOM 728 C CA . THR A 1 91 ? 6.558 4.361 -8.335 1.00 93.75 91 THR A CA 1
ATOM 729 C C . THR A 1 91 ? 6.380 4.232 -6.820 1.00 93.75 91 THR A C 1
ATOM 731 O O . THR A 1 91 ? 6.957 5.023 -6.080 1.00 93.75 91 THR A O 1
ATOM 734 N N . ALA A 1 92 ? 5.634 3.233 -6.341 1.00 93.62 92 ALA A N 1
ATOM 735 C CA . ALA A 1 92 ? 5.393 3.024 -4.910 1.00 93.62 92 ALA A CA 1
ATOM 736 C C . ALA A 1 92 ? 6.665 2.590 -4.166 1.00 93.62 92 ALA A C 1
ATOM 738 O O . ALA A 1 92 ? 6.889 2.983 -3.027 1.00 93.62 92 ALA A O 1
ATOM 739 N N . GLY A 1 93 ? 7.516 1.809 -4.832 1.00 93.56 93 GLY A N 1
ATOM 740 C CA . GLY A 1 93 ? 8.777 1.320 -4.293 1.00 93.56 93 GLY A CA 1
ATOM 741 C C . GLY A 1 93 ? 9.965 2.270 -4.444 1.00 93.56 93 GLY A C 1
ATOM 742 O O . GLY A 1 93 ? 11.059 1.898 -4.026 1.00 93.56 93 GLY A O 1
ATOM 743 N N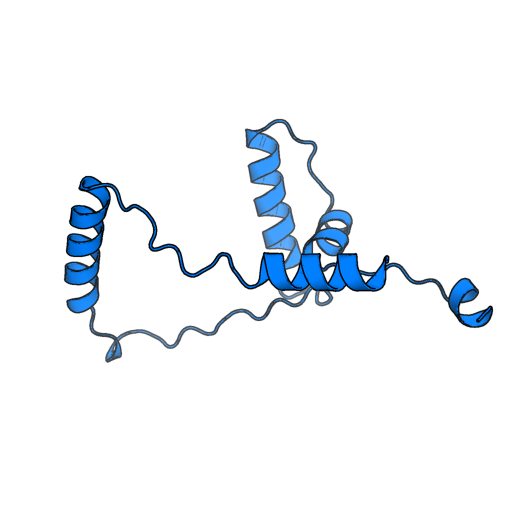 . ARG A 1 94 ? 9.772 3.446 -5.066 1.00 94.81 94 ARG A N 1
ATOM 744 C CA . ARG A 1 94 ? 10.826 4.431 -5.380 1.00 94.81 94 ARG A CA 1
ATOM 745 C C . ARG A 1 94 ? 12.080 3.779 -5.987 1.00 94.81 94 ARG A C 1
ATOM 747 O O . ARG A 1 94 ? 13.200 4.028 -5.551 1.00 94.81 94 ARG A O 1
ATOM 754 N N . ILE A 1 95 ? 11.882 2.902 -6.972 1.00 95.19 95 ILE A N 1
ATOM 755 C CA . ILE A 1 95 ? 12.979 2.141 -7.583 1.00 95.19 95 ILE A CA 1
ATOM 756 C C . ILE A 1 95 ? 13.855 3.079 -8.418 1.00 95.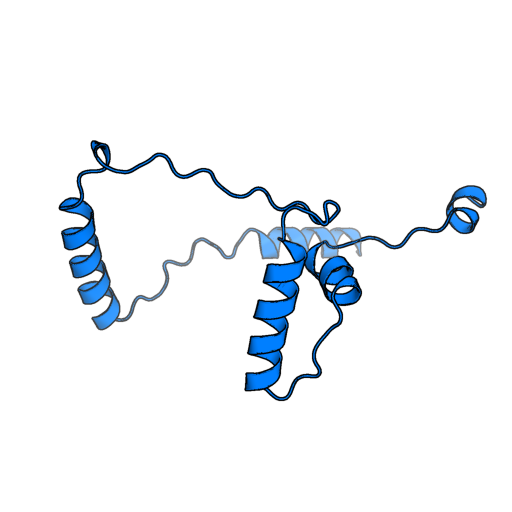19 95 ILE A C 1
ATOM 758 O O . ILE A 1 95 ? 13.366 3.732 -9.341 1.00 95.19 95 ILE A O 1
ATOM 762 N N . ILE A 1 96 ? 15.156 3.092 -8.124 1.00 94.19 96 ILE A N 1
ATOM 763 C CA . ILE A 1 96 ? 16.163 3.779 -8.935 1.00 94.19 96 ILE A CA 1
ATOM 764 C C . ILE A 1 96 ? 16.541 2.854 -10.101 1.00 94.19 96 ILE A C 1
ATOM 766 O O . ILE A 1 96 ? 16.959 1.718 -9.858 1.00 94.19 96 ILE A O 1
ATOM 770 N N . PRO A 1 97 ? 16.385 3.288 -11.363 1.00 93.19 97 PRO A N 1
ATOM 771 C CA . PRO A 1 97 ? 16.783 2.477 -12.503 1.00 93.19 97 PRO A CA 1
ATOM 772 C C . PRO A 1 97 ? 18.308 2.334 -12.548 1.00 93.19 97 PRO A C 1
ATOM 774 O O . PRO A 1 97 ? 19.036 3.310 -12.383 1.00 93.19 97 PRO A O 1
ATOM 777 N N . ALA A 1 98 ? 18.788 1.123 -12.821 1.00 94.38 98 ALA A N 1
ATOM 778 C CA . ALA A 1 98 ? 20.210 0.829 -12.956 1.00 94.38 98 ALA A CA 1
ATOM 779 C C . ALA A 1 98 ? 20.455 -0.124 -14.132 1.00 94.38 98 ALA A C 1
ATOM 781 O O . ALA A 1 98 ? 19.663 -1.034 -14.385 1.00 94.38 98 ALA A O 1
ATOM 782 N N . ILE A 1 99 ? 21.567 0.080 -14.841 1.00 95.44 99 ILE A N 1
ATOM 783 C CA . ILE A 1 99 ? 22.048 -0.808 -15.902 1.00 95.44 99 ILE A CA 1
ATOM 784 C C . ILE A 1 99 ? 23.562 -0.983 -15.778 1.00 95.44 99 ILE A C 1
ATOM 786 O O . ILE A 1 99 ? 24.293 -0.017 -15.559 1.00 95.44 99 ILE A O 1
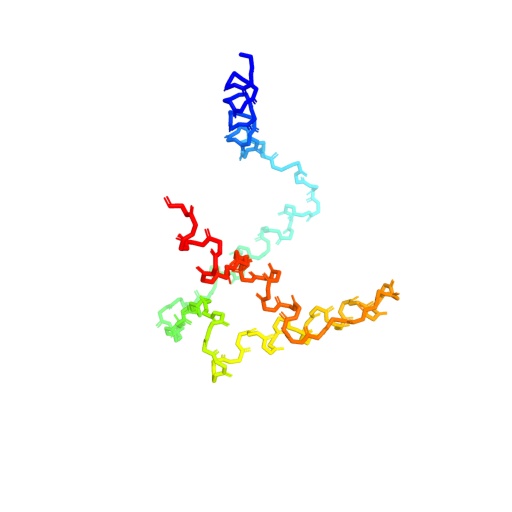ATOM 790 N N . ALA A 1 100 ? 24.033 -2.221 -15.939 1.00 96.56 100 ALA A N 1
ATOM 791 C CA . ALA A 1 100 ? 25.430 -2.578 -15.700 1.00 96.56 100 ALA A CA 1
ATOM 792 C C . ALA A 1 100 ? 26.422 -1.785 -16.564 1.00 96.56 100 ALA A C 1
ATOM 794 O O . ALA A 1 100 ? 27.511 -1.469 -16.102 1.00 96.56 100 ALA A O 1
ATOM 795 N N . THR A 1 101 ? 26.052 -1.429 -17.797 1.00 97.62 101 THR A N 1
ATOM 796 C CA . THR A 1 101 ? 26.932 -0.696 -18.718 1.00 97.62 101 THR A CA 1
ATOM 797 C C . THR A 1 101 ? 27.301 0.687 -18.196 1.00 97.62 101 THR A C 1
ATOM 799 O O . THR A 1 101 ? 28.456 1.067 -18.307 1.00 97.62 101 THR A O 1
ATOM 802 N N . THR A 1 102 ? 26.358 1.418 -17.591 1.00 96.44 102 THR A N 1
ATOM 803 C CA . THR A 1 102 ? 26.623 2.749 -17.016 1.00 96.44 102 THR A CA 1
ATOM 804 C C . THR A 1 102 ? 27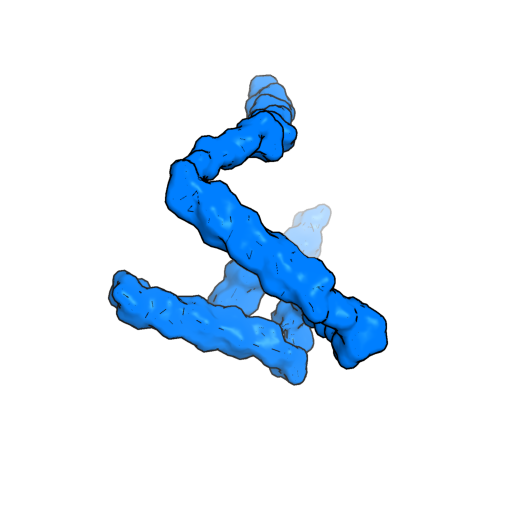.464 2.651 -15.744 1.00 96.44 102 THR A C 1
ATOM 806 O O . THR A 1 102 ? 28.302 3.509 -15.496 1.00 96.44 102 THR A O 1
ATOM 809 N N . THR A 1 103 ? 27.290 1.588 -14.955 1.00 95.56 103 THR A N 1
ATOM 810 C CA . THR A 1 103 ? 28.139 1.334 -13.782 1.00 95.56 103 THR A CA 1
ATOM 811 C C . THR A 1 103 ? 29.556 0.934 -14.183 1.00 95.56 103 THR A C 1
ATOM 813 O O . THR A 1 103 ? 30.499 1.387 -13.559 1.00 95.56 103 THR A O 1
ATOM 816 N N . ALA A 1 104 ? 29.720 0.121 -15.231 1.00 95.25 104 ALA A N 1
ATOM 817 C CA . ALA A 1 104 ? 31.030 -0.323 -15.709 1.00 95.25 104 ALA A CA 1
ATOM 818 C C . ALA A 1 104 ? 31.847 0.787 -16.395 1.00 95.25 104 ALA A C 1
ATOM 820 O O . ALA A 1 104 ? 33.050 0.625 -16.583 1.00 95.25 104 ALA A O 1
ATOM 821 N N . THR A 1 105 ? 31.202 1.882 -16.813 1.00 93.19 105 THR A N 1
ATOM 822 C CA . THR A 1 105 ? 31.874 3.052 -17.401 1.00 93.19 105 THR A CA 1
ATOM 823 C C . THR A 1 105 ? 32.418 4.051 -16.376 1.00 93.19 105 THR A C 1
ATOM 825 O O . THR A 1 105 ? 33.159 4.944 -16.780 1.00 93.19 105 THR A O 1
ATOM 828 N N . ILE A 1 106 ? 32.028 3.939 -15.100 1.00 78.50 106 ILE A N 1
ATOM 829 C CA . ILE A 1 106 ? 32.472 4.797 -13.983 1.00 78.50 106 ILE A CA 1
ATOM 830 C C . ILE A 1 106 ? 33.636 4.110 -13.269 1.00 78.50 106 ILE A C 1
ATOM 832 O O . ILE A 1 106 ? 34.605 4.821 -12.927 1.00 78.50 106 ILE A O 1
#

Radius of gyration: 22.23 Å; chains: 1; bounding box: 51×43×46 Å

InterPro domains:
  IPR019572 Ubiquitin-activating enzyme, SCCH domain [PF10585] (5-89)
  IPR035985 Ubiquitin-activating enzyme-like [SSF69572] (46-106)
  IPR042063 Ubiquitin-activating enzyme E1, SCCH domain [G3DSA:1.10.10.2660] (1-96)

Organism: NCBI:txid221442

Foldseek 3Di:
DVVVVVVVVVVVVVPPDPDDPPQDPVNVVVVVVVVVVVVVDDPVPDDDDDDDDDDLPDPVVCNLVVQQVVVQVVCVVVVHDRDDSVVSSCVVVVDDDDDVVVVVVD